Protein AF-A0A0C1EK94-F1 (afdb_monomer_lite)

Organism: NCBI:txid83552

Foldseek 3Di:
DPPPPVDDDDPFDDPDDDAADEAEDEQFAELDVVLCVVVVDPVCSVVQLQQHFYCVLSVVLVVLLSRDHSVVHHDYYHYSVVSVVVVVDPDPQNRGPHGPDHHHGDPPDD

Sequence (110 aa):
MWDELVRIRDGRGICRRRNCSNALWPKTVIATAALMAILKDPQAIESTTKHCRLPSIVADAAYEILLKDSRECTGHFFIDEDILRDKGVTDFSHYAVSPGNPLKEDFFLD

InterPro domains:
  IPR051935 Hydroxysteroid dehydrogenase-like protein 2 [PTHR42808] (20-110)

Secondary structure (DSSP, 8-state):
--SSTT-----S----SS----EEE-SB-B--HHHHHH--SHHHHHHHHTTSB-THHHHHHHHHHHTS-TTTS-S-EEEHHHHHHHTT----GGGBSSTTSPPPBPTT--

Radius of gyration: 18.57 Å; chains: 1; bounding box: 31×29×61 Å

Structure (mmCIF, N/CA/C/O backbone):
data_AF-A0A0C1EK94-F1
#
_entry.id   AF-A0A0C1EK94-F1
#
loop_
_atom_site.group_PDB
_atom_site.id
_atom_site.type_symbol
_atom_site.label_atom_id
_atom_site.label_alt_id
_atom_site.label_comp_id
_atom_site.label_asym_id
_atom_site.label_entity_id
_atom_site.label_seq_id
_atom_site.pdbx_PDB_ins_code
_atom_site.Cartn_x
_atom_site.Cartn_y
_atom_site.Cartn_z
_atom_site.occupancy
_atom_site.B_iso_or_equiv
_atom_site.auth_seq_id
_atom_site.auth_comp_id
_atom_site.auth_asym_id
_atom_site.auth_atom_id
_atom_site.pdbx_PDB_model_num
ATOM 1 N N . MET A 1 1 ? -18.829 -12.999 43.027 1.00 35.91 1 MET A N 1
ATOM 2 C CA . MET A 1 1 ? -17.353 -13.040 43.171 1.00 35.91 1 MET A CA 1
ATOM 3 C C . MET A 1 1 ? -16.655 -13.494 41.876 1.00 35.91 1 MET A C 1
ATOM 5 O O . MET A 1 1 ? -15.588 -14.081 41.932 1.00 35.91 1 MET A O 1
ATOM 9 N N . TRP A 1 2 ? -17.238 -13.203 40.704 1.00 28.30 2 TRP A N 1
ATOM 10 C CA . TRP A 1 2 ? -16.598 -13.372 39.386 1.00 28.30 2 TRP A CA 1
ATOM 11 C C . TRP A 1 2 ? -16.716 -12.101 38.514 1.00 28.30 2 TRP A C 1
ATOM 13 O O . TRP A 1 2 ? -16.090 -12.025 37.463 1.00 28.30 2 TRP A O 1
ATOM 23 N N . ASP A 1 3 ? -17.447 -11.076 38.974 1.00 35.28 3 ASP A N 1
ATOM 24 C CA . ASP A 1 3 ? -17.709 -9.834 38.225 1.00 35.28 3 ASP A CA 1
ATOM 25 C C . ASP A 1 3 ? -16.627 -8.749 38.382 1.00 35.28 3 ASP A C 1
ATOM 27 O O . ASP A 1 3 ? -16.638 -7.751 37.666 1.00 35.28 3 ASP A O 1
ATOM 31 N N . GLU A 1 4 ? -15.657 -8.933 39.283 1.00 32.81 4 GLU A N 1
ATOM 32 C CA . GLU A 1 4 ? -14.688 -7.883 39.647 1.00 32.81 4 GLU A CA 1
ATOM 33 C C . GLU A 1 4 ? -13.305 -8.027 38.987 1.00 32.81 4 GLU A C 1
ATOM 35 O O . GLU A 1 4 ? -12.495 -7.106 39.037 1.00 32.81 4 GLU A O 1
ATOM 40 N N . LEU A 1 5 ? -13.040 -9.137 38.287 1.00 31.89 5 LEU A N 1
ATOM 41 C CA . LEU A 1 5 ? -11.735 -9.423 37.663 1.00 31.89 5 LEU A CA 1
ATOM 42 C C . LEU A 1 5 ? -11.610 -8.977 36.192 1.00 31.89 5 LEU A C 1
ATOM 44 O O . LEU A 1 5 ? -10.570 -9.185 35.573 1.00 31.89 5 LEU A O 1
ATOM 48 N N . VAL A 1 6 ? -12.634 -8.330 35.620 1.00 42.97 6 VAL A N 1
ATOM 49 C CA . VAL A 1 6 ? -12.601 -7.805 34.232 1.00 42.97 6 VAL A CA 1
ATOM 50 C C . VAL A 1 6 ? -12.154 -6.335 34.170 1.00 42.97 6 VAL A C 1
ATOM 52 O O . VAL A 1 6 ? -12.027 -5.744 33.099 1.00 42.97 6 VAL A O 1
ATOM 55 N N . ARG A 1 7 ? -11.855 -5.725 35.317 1.00 38.53 7 ARG A N 1
ATOM 56 C CA . ARG A 1 7 ? -11.266 -4.389 35.398 1.00 38.53 7 ARG A CA 1
ATOM 57 C C . ARG A 1 7 ? -9.806 -4.535 35.791 1.00 38.53 7 ARG A C 1
ATOM 59 O O . ARG A 1 7 ? -9.559 -4.683 36.971 1.00 38.53 7 ARG A O 1
ATOM 66 N N . ILE A 1 8 ? -8.879 -4.518 34.829 1.00 38.50 8 ILE A N 1
ATOM 67 C CA . ILE A 1 8 ? -7.484 -4.031 34.948 1.00 38.50 8 ILE A CA 1
ATOM 68 C C . ILE A 1 8 ? -6.747 -4.320 33.618 1.00 38.50 8 ILE A C 1
ATOM 70 O O . ILE A 1 8 ? -6.564 -5.478 33.258 1.00 38.50 8 ILE A O 1
ATOM 74 N N . ARG A 1 9 ? -6.286 -3.236 32.959 1.00 41.94 9 ARG A N 1
ATOM 75 C CA . ARG A 1 9 ? -5.203 -3.126 31.941 1.00 41.94 9 ARG A CA 1
ATOM 76 C C . ARG A 1 9 ? -5.457 -3.810 30.580 1.00 41.94 9 ARG A C 1
ATOM 78 O O . ARG A 1 9 ? -5.736 -4.992 30.511 1.00 41.94 9 ARG A O 1
ATOM 85 N N . ASP A 1 10 ? -5.369 -3.160 29.426 1.00 42.91 10 ASP A N 1
ATOM 86 C CA . ASP A 1 10 ? -4.558 -2.023 28.996 1.00 42.91 10 ASP A CA 1
ATOM 87 C C . ASP A 1 10 ? -5.314 -1.315 27.849 1.00 42.91 10 ASP A C 1
ATOM 89 O O . ASP A 1 10 ? -5.958 -1.973 27.030 1.00 42.91 10 ASP A O 1
ATOM 93 N N . GLY A 1 11 ? -5.287 0.017 27.811 1.00 43.88 11 GLY A N 1
ATOM 94 C CA . GLY A 1 11 ? -6.034 0.868 26.871 1.00 43.88 11 GLY A CA 1
ATOM 95 C C . GLY A 1 11 ? -5.447 0.902 25.459 1.00 43.88 11 GLY A C 1
ATOM 96 O O . GLY A 1 11 ? -5.366 1.963 24.852 1.00 43.88 11 GLY A O 1
ATOM 97 N N . ARG A 1 12 ? -5.007 -0.246 24.943 1.00 47.34 12 ARG A N 1
ATOM 98 C CA . ARG A 1 12 ? -4.515 -0.405 23.573 1.00 47.34 12 ARG A CA 1
ATOM 99 C C . ARG A 1 12 ? -5.350 -1.482 22.907 1.00 47.34 12 ARG A C 1
ATOM 101 O O . ARG A 1 12 ? -5.318 -2.645 23.302 1.00 47.34 12 ARG A O 1
ATOM 108 N N . GLY A 1 13 ? -6.192 -1.035 21.981 1.00 52.41 13 GLY A N 1
ATOM 109 C CA . GLY A 1 13 ? -7.218 -1.832 21.332 1.00 52.41 13 GLY A CA 1
ATOM 110 C C . GLY A 1 13 ? -6.644 -3.080 20.674 1.00 52.41 13 GLY A C 1
ATOM 111 O O . GLY A 1 13 ? -6.002 -3.011 19.638 1.00 52.41 13 GLY A O 1
ATOM 112 N N . ILE A 1 14 ? -6.941 -4.235 21.259 1.00 51.97 14 ILE A N 1
ATOM 113 C CA . ILE A 1 14 ? -7.132 -5.472 20.512 1.00 51.97 14 ILE A CA 1
ATOM 114 C C . ILE A 1 14 ? -8.580 -5.864 20.784 1.00 51.97 14 ILE A C 1
ATOM 116 O O . ILE A 1 14 ? -8.957 -6.190 21.911 1.00 51.97 14 ILE A O 1
ATOM 120 N N . CYS A 1 15 ? -9.393 -5.677 19.744 1.00 52.00 15 CYS A N 1
ATOM 121 C CA . CYS A 1 15 ? -10.832 -5.899 19.627 1.00 52.00 15 CYS A CA 1
ATOM 122 C C . CYS A 1 15 ? -11.400 -6.897 20.659 1.00 52.00 15 CYS A C 1
ATOM 124 O O . CYS A 1 15 ? -11.270 -8.110 20.497 1.00 52.00 15 CYS A O 1
ATOM 126 N N . ARG A 1 16 ? -12.014 -6.402 21.750 1.00 50.25 16 ARG A N 1
ATOM 127 C CA . ARG A 1 16 ? -12.486 -7.272 22.846 1.00 50.25 16 ARG A CA 1
ATOM 128 C C . ARG A 1 16 ? -13.975 -7.604 22.848 1.00 50.25 16 ARG A C 1
ATOM 130 O O . ARG A 1 16 ? -14.284 -8.623 23.448 1.00 50.25 16 ARG A O 1
ATOM 137 N N . ARG A 1 17 ? -14.883 -6.860 22.185 1.00 52.94 17 ARG A N 1
ATOM 138 C CA . ARG A 1 17 ? -16.287 -7.277 21.895 1.00 52.94 17 ARG A CA 1
ATOM 139 C C . ARG A 1 17 ? -16.915 -6.427 20.764 1.00 52.94 17 ARG A C 1
ATOM 141 O O . ARG A 1 17 ? -17.115 -5.230 20.985 1.00 52.94 17 ARG A O 1
ATOM 148 N N . ARG A 1 18 ? -17.334 -7.107 19.674 1.00 61.28 18 ARG A N 1
ATOM 149 C CA . ARG A 1 18 ? -17.985 -6.694 18.391 1.00 61.28 18 ARG A CA 1
ATOM 150 C C . ARG A 1 18 ? -17.043 -6.760 17.175 1.00 61.28 18 ARG A C 1
ATOM 152 O O . ARG A 1 18 ? -15.979 -6.162 17.189 1.00 61.28 18 ARG A O 1
ATOM 159 N N . ASN A 1 19 ? -17.449 -7.515 16.149 1.00 73.88 19 ASN A N 1
ATOM 160 C CA . ASN A 1 19 ? -16.675 -7.737 14.923 1.00 73.88 19 ASN A CA 1
ATOM 161 C C . ASN A 1 19 ? -16.680 -6.481 14.048 1.00 73.88 19 ASN A C 1
ATOM 163 O O . ASN A 1 19 ? -17.738 -5.895 13.828 1.00 73.88 19 ASN A O 1
ATOM 167 N N . CYS A 1 20 ? -15.516 -6.132 13.513 1.00 81.31 20 CYS A N 1
ATOM 168 C CA . CYS A 1 20 ? -15.353 -5.123 12.479 1.00 81.31 20 CYS A CA 1
ATOM 169 C C . CYS A 1 20 ? -14.883 -5.825 11.199 1.00 81.31 20 CYS A C 1
ATOM 171 O O . CYS A 1 20 ? -14.086 -6.764 11.256 1.00 81.31 20 CYS A O 1
ATOM 173 N N . SER A 1 21 ? -15.410 -5.394 10.056 1.00 89.75 21 SER A N 1
ATOM 174 C CA . SER A 1 21 ? -15.004 -5.885 8.742 1.00 89.75 21 SER A CA 1
ATOM 175 C C . SER A 1 21 ? -14.771 -4.692 7.831 1.00 89.75 21 SER A C 1
ATOM 177 O O . SER A 1 21 ? -15.679 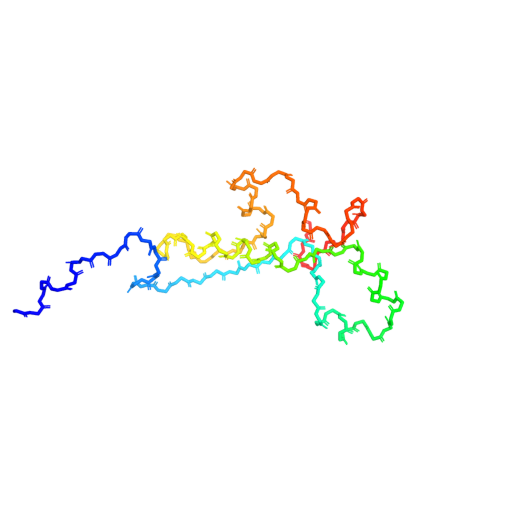-3.894 7.626 1.00 89.75 21 SER A O 1
ATOM 179 N N . ASN A 1 22 ? -13.552 -4.564 7.318 1.00 94.12 22 ASN A N 1
ATOM 180 C CA . ASN A 1 22 ? -13.156 -3.552 6.345 1.00 94.12 22 ASN A CA 1
ATOM 181 C C . ASN A 1 22 ? -12.336 -4.228 5.246 1.00 94.12 22 ASN A C 1
ATOM 183 O O . ASN A 1 22 ? -11.749 -5.289 5.471 1.00 94.12 22 ASN A O 1
ATOM 187 N N . ALA A 1 23 ? -12.265 -3.587 4.089 1.00 96.12 23 ALA A N 1
ATOM 188 C CA . ALA A 1 23 ? -11.329 -3.927 3.033 1.00 96.12 23 ALA A CA 1
ATOM 189 C C . ALA A 1 23 ? -10.203 -2.887 2.986 1.00 96.12 23 ALA A C 1
ATOM 191 O O . ALA A 1 23 ? -10.421 -1.711 3.277 1.00 96.12 23 ALA A O 1
ATOM 192 N N . LEU A 1 24 ? -9.007 -3.331 2.609 1.00 97.12 24 LEU A N 1
ATOM 193 C CA . LEU A 1 24 ? -7.854 -2.484 2.326 1.00 97.12 24 LEU A CA 1
ATOM 194 C C . LEU A 1 24 ? -7.319 -2.873 0.950 1.00 97.12 24 LEU A C 1
ATOM 196 O O . LEU A 1 24 ? -7.129 -4.061 0.683 1.00 97.12 24 LEU A O 1
ATOM 200 N N . TRP A 1 25 ? -7.082 -1.876 0.105 1.00 97.75 25 TRP A N 1
ATOM 201 C CA . TRP A 1 25 ? -6.579 -2.042 -1.250 1.00 97.75 25 TRP A CA 1
ATOM 202 C C . TRP A 1 25 ? -5.379 -1.121 -1.494 1.00 97.75 25 TRP A C 1
ATOM 204 O O . TRP A 1 25 ? -5.373 0.008 -0.998 1.00 97.75 25 TRP A O 1
ATOM 214 N N . PRO A 1 26 ? -4.342 -1.568 -2.216 1.00 97.19 26 PRO A N 1
ATOM 215 C CA . PRO A 1 26 ? -3.213 -0.707 -2.516 1.00 97.19 26 PRO A CA 1
ATOM 216 C C . PRO A 1 26 ? -3.520 0.235 -3.687 1.00 97.19 26 PRO A C 1
ATOM 218 O O . PRO A 1 26 ? -4.140 -0.164 -4.668 1.00 97.19 26 PRO A O 1
ATOM 221 N N . LYS A 1 27 ? -3.039 1.483 -3.631 1.00 96.81 27 LYS A N 1
ATOM 222 C CA . LYS A 1 27 ? -3.157 2.438 -4.752 1.00 96.81 27 LYS A CA 1
ATOM 223 C C . LYS A 1 27 ? -2.351 1.994 -5.980 1.00 96.81 27 LYS A C 1
ATOM 225 O O . LYS A 1 27 ? -2.674 2.343 -7.113 1.00 96.81 27 LYS A O 1
ATOM 230 N N . THR A 1 28 ? -1.274 1.243 -5.755 1.00 96.44 28 THR A N 1
ATOM 231 C CA . THR A 1 28 ? -0.289 0.846 -6.773 1.00 96.44 28 THR A CA 1
ATOM 232 C C . THR A 1 28 ? 0.056 -0.630 -6.667 1.00 96.44 28 THR A C 1
ATOM 234 O O . THR A 1 28 ? 0.001 -1.193 -5.576 1.00 96.44 28 THR A O 1
ATOM 237 N N . VAL A 1 29 ? 0.526 -1.234 -7.758 1.00 95.12 29 VAL A N 1
ATOM 238 C CA . VAL A 1 29 ? 0.954 -2.641 -7.766 1.00 95.12 29 VAL A CA 1
ATOM 239 C C . VAL A 1 29 ? 2.049 -2.894 -6.720 1.00 95.12 29 VAL A C 1
ATOM 241 O O . VAL A 1 29 ? 3.023 -2.142 -6.612 1.00 95.12 29 VAL A O 1
ATOM 244 N N . ILE A 1 30 ? 1.907 -3.987 -5.965 1.00 96.31 30 ILE A N 1
ATOM 245 C CA . ILE A 1 30 ? 2.844 -4.380 -4.906 1.00 96.31 30 ILE A CA 1
ATOM 246 C C . ILE A 1 30 ? 3.781 -5.492 -5.389 1.00 96.31 30 ILE A C 1
ATOM 248 O O . ILE A 1 30 ? 3.347 -6.544 -5.868 1.00 96.31 30 ILE A O 1
ATOM 252 N N . ALA A 1 31 ? 5.084 -5.284 -5.204 1.00 93.81 31 ALA A N 1
ATOM 253 C CA . ALA A 1 31 ? 6.129 -6.240 -5.548 1.00 93.81 31 ALA A CA 1
ATOM 254 C C . ALA A 1 31 ? 6.134 -7.430 -4.572 1.00 93.81 31 ALA A C 1
ATOM 256 O O . ALA A 1 31 ? 6.841 -7.441 -3.566 1.00 93.81 31 ALA A O 1
ATOM 257 N N . THR A 1 32 ? 5.326 -8.447 -4.871 1.00 91.38 32 THR A N 1
ATOM 258 C CA . THR A 1 32 ? 5.244 -9.699 -4.103 1.00 91.38 32 THR A CA 1
ATOM 259 C C . THR A 1 32 ? 5.700 -10.897 -4.933 1.00 91.38 32 THR A C 1
ATOM 261 O O . THR A 1 32 ? 5.753 -10.844 -6.162 1.00 91.38 32 THR A O 1
ATOM 264 N N . ALA A 1 33 ? 5.956 -12.032 -4.276 1.00 87.44 33 ALA A N 1
ATOM 265 C CA . ALA A 1 33 ? 6.221 -13.295 -4.969 1.00 87.44 33 ALA A CA 1
ATOM 266 C C . ALA A 1 33 ? 5.061 -13.725 -5.893 1.00 87.44 33 ALA A C 1
ATOM 268 O O . ALA A 1 33 ? 5.288 -14.382 -6.906 1.00 87.44 33 ALA A O 1
ATOM 269 N N . ALA A 1 34 ? 3.821 -13.322 -5.592 1.00 87.31 34 ALA A N 1
ATOM 270 C CA . ALA A 1 34 ? 2.675 -13.599 -6.454 1.00 87.31 34 ALA A CA 1
ATOM 271 C C . ALA A 1 34 ? 2.780 -12.874 -7.805 1.00 87.31 34 ALA A C 1
ATOM 273 O O . ALA A 1 34 ? 2.460 -13.460 -8.837 1.00 87.31 34 ALA A O 1
ATOM 274 N N . LEU A 1 35 ? 3.307 -11.643 -7.824 1.00 85.75 35 LEU A N 1
ATOM 275 C CA . LEU A 1 35 ? 3.577 -10.920 -9.068 1.00 85.75 35 LEU A CA 1
ATOM 276 C C . LEU A 1 35 ? 4.567 -11.696 -9.951 1.00 85.75 35 LEU A C 1
ATOM 278 O O . LEU A 1 35 ? 4.360 -11.799 -11.156 1.00 85.75 35 LEU A O 1
ATOM 282 N N . MET A 1 36 ? 5.587 -12.311 -9.346 1.00 83.50 36 MET A N 1
ATOM 283 C CA . MET A 1 36 ? 6.564 -13.157 -10.047 1.00 83.50 36 MET A CA 1
ATOM 284 C C . MET A 1 36 ? 5.942 -14.458 -10.571 1.00 83.50 36 MET A C 1
ATOM 286 O O . MET A 1 36 ? 6.318 -14.946 -11.628 1.00 83.50 36 MET A O 1
ATOM 290 N N . ALA A 1 37 ? 4.968 -15.024 -9.856 1.00 85.44 37 ALA A N 1
ATOM 291 C CA . ALA A 1 37 ? 4.254 -16.214 -10.317 1.00 85.44 37 ALA A CA 1
ATOM 292 C C . ALA A 1 37 ? 3.349 -15.922 -11.531 1.00 85.44 37 ALA A C 1
ATOM 294 O O . ALA A 1 37 ? 3.167 -16.785 -12.393 1.00 85.44 37 ALA A O 1
ATOM 295 N N . ILE A 1 38 ? 2.789 -14.708 -11.606 1.00 86.62 38 ILE A N 1
ATOM 296 C CA . ILE A 1 38 ? 1.964 -14.245 -12.731 1.00 86.62 38 ILE A CA 1
ATOM 297 C C . ILE A 1 38 ? 2.849 -13.880 -13.929 1.00 86.62 38 ILE A C 1
ATOM 299 O O . ILE A 1 38 ? 2.606 -14.329 -15.051 1.00 86.62 38 ILE A O 1
ATOM 303 N N . LEU A 1 39 ? 3.891 -13.081 -13.693 1.00 82.88 39 LEU A N 1
ATOM 304 C CA . LEU A 1 39 ? 4.855 -12.659 -14.702 1.00 82.88 39 LEU A CA 1
ATOM 305 C C . LEU A 1 39 ? 5.911 -13.753 -14.871 1.00 82.88 39 LEU A C 1
ATOM 307 O O . LEU A 1 39 ? 6.953 -13.732 -14.241 1.00 82.88 39 LEU A O 1
ATOM 311 N N . LYS A 1 40 ? 5.645 -14.743 -15.723 1.00 82.06 40 LYS A N 1
ATOM 312 C CA . LYS A 1 40 ? 6.555 -15.890 -15.921 1.00 82.06 40 LYS A CA 1
ATOM 313 C C . LYS A 1 40 ? 7.893 -15.528 -16.581 1.00 82.06 40 LYS A C 1
ATOM 315 O O . LYS A 1 40 ? 8.823 -16.327 -16.536 1.00 82.06 40 LYS A O 1
ATOM 320 N N . ASP A 1 41 ? 7.966 -14.368 -17.229 1.00 90.88 41 ASP A N 1
ATOM 321 C CA . ASP A 1 41 ? 9.159 -13.877 -17.917 1.00 90.88 41 ASP A CA 1
ATOM 322 C C . ASP A 1 41 ? 10.029 -13.027 -16.966 1.00 90.88 41 ASP A C 1
ATOM 324 O O . ASP A 1 41 ? 9.556 -11.990 -16.487 1.00 90.88 41 ASP A O 1
ATOM 328 N N . PRO A 1 42 ? 11.299 -13.410 -16.715 1.00 87.56 42 PRO A N 1
ATOM 329 C CA . PRO A 1 42 ? 12.229 -12.641 -15.888 1.00 87.56 42 PRO A CA 1
ATOM 330 C C . PRO A 1 42 ? 12.380 -11.174 -16.304 1.00 87.56 42 PRO A C 1
ATOM 332 O O . PRO A 1 42 ? 12.472 -10.304 -15.439 1.00 87.56 42 PRO A O 1
ATOM 335 N N . GLN A 1 43 ? 12.361 -10.882 -17.609 1.00 89.81 43 GLN A N 1
ATOM 336 C CA . GLN A 1 43 ? 12.502 -9.510 -18.108 1.00 89.81 43 GLN A CA 1
ATOM 337 C C . GLN A 1 43 ? 11.260 -8.680 -17.775 1.00 89.81 43 GLN A C 1
ATOM 339 O O . GLN A 1 43 ? 11.377 -7.534 -17.341 1.00 89.81 43 GLN A O 1
ATOM 344 N N . ALA A 1 44 ? 10.073 -9.281 -17.896 1.00 88.31 44 ALA A N 1
ATOM 345 C CA . ALA A 1 44 ? 8.815 -8.653 -17.507 1.00 88.31 44 ALA A CA 1
ATOM 346 C C . ALA A 1 44 ? 8.715 -8.430 -15.988 1.00 88.31 44 ALA A C 1
ATOM 348 O O . ALA A 1 44 ? 8.173 -7.408 -15.552 1.00 88.31 44 ALA A O 1
ATOM 349 N N . ILE A 1 45 ? 9.244 -9.358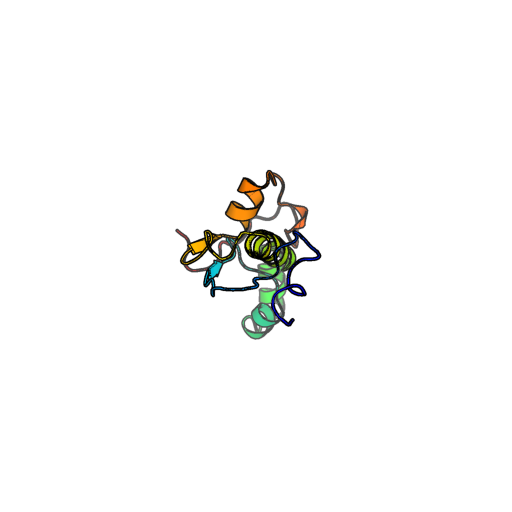 -15.175 1.00 89.00 45 ILE A N 1
ATOM 350 C CA . ILE A 1 45 ? 9.335 -9.191 -13.716 1.00 89.00 45 ILE A CA 1
ATOM 351 C C . ILE A 1 45 ? 10.177 -7.959 -13.399 1.00 89.00 45 ILE A C 1
ATOM 353 O O . ILE A 1 45 ? 9.700 -7.062 -12.705 1.00 89.00 45 ILE A O 1
ATOM 357 N N . GLU A 1 46 ? 11.404 -7.890 -13.914 1.00 88.12 46 GLU A N 1
ATOM 358 C CA . GLU A 1 46 ? 12.321 -6.779 -13.652 1.00 88.12 46 GLU A CA 1
ATOM 359 C C . GLU A 1 46 ? 11.729 -5.442 -14.118 1.00 88.12 46 GLU A C 1
ATOM 361 O O . GLU A 1 46 ? 11.666 -4.475 -13.350 1.00 88.12 46 GLU A O 1
ATOM 366 N N . SER A 1 47 ? 11.209 -5.399 -15.349 1.00 90.12 47 SER A N 1
ATOM 367 C CA . SER A 1 47 ? 10.647 -4.178 -15.920 1.00 90.12 47 SER A CA 1
ATOM 368 C C . SER A 1 47 ? 9.410 -3.690 -15.177 1.00 90.12 47 SER A C 1
ATOM 370 O O . SER A 1 47 ? 9.184 -2.488 -15.152 1.00 90.12 47 SER A O 1
ATOM 372 N N . THR A 1 48 ? 8.607 -4.581 -14.587 1.00 90.69 48 THR A N 1
ATOM 373 C CA . THR A 1 48 ? 7.395 -4.206 -13.837 1.00 90.69 48 THR A CA 1
ATOM 374 C C . THR A 1 48 ? 7.723 -3.831 -12.396 1.00 90.69 48 THR A C 1
ATOM 376 O O . THR A 1 48 ? 7.177 -2.868 -11.863 1.00 90.69 48 THR A O 1
ATOM 379 N N . THR A 1 49 ? 8.650 -4.554 -11.768 1.00 93.19 49 THR A N 1
ATOM 380 C CA . THR A 1 49 ? 8.965 -4.423 -10.339 1.00 93.19 49 THR A CA 1
ATOM 381 C C . THR A 1 49 ? 9.504 -3.035 -9.990 1.00 93.19 49 THR A C 1
ATOM 383 O O . THR A 1 49 ? 9.154 -2.493 -8.945 1.00 93.19 49 THR A O 1
ATOM 386 N N . LYS A 1 50 ? 10.263 -2.395 -10.891 1.00 94.75 50 LYS A N 1
ATOM 387 C CA . LYS A 1 50 ? 10.739 -1.008 -10.709 1.00 94.75 50 LYS A CA 1
ATOM 388 C C . LYS A 1 50 ? 9.619 0.044 -10.636 1.00 94.75 50 LYS A C 1
ATOM 390 O O . LYS A 1 50 ? 9.856 1.134 -10.130 1.00 94.75 50 LYS A O 1
ATOM 395 N N . HIS A 1 51 ? 8.418 -0.282 -11.119 1.00 95.62 51 HIS A N 1
ATOM 396 C CA . HIS A 1 51 ? 7.223 0.571 -11.073 1.00 95.62 51 HIS A CA 1
ATOM 397 C C . HIS A 1 51 ? 6.261 0.191 -9.934 1.00 95.62 51 HIS A C 1
ATOM 399 O O . HIS A 1 51 ? 5.141 0.695 -9.878 1.00 95.62 51 HIS A O 1
ATOM 405 N N . CYS A 1 52 ? 6.670 -0.722 -9.051 1.00 96.31 52 CYS A N 1
ATOM 406 C CA . CYS A 1 52 ? 5.858 -1.214 -7.944 1.00 96.31 52 CYS A CA 1
ATOM 407 C C . CYS A 1 52 ? 6.298 -0.606 -6.607 1.00 96.31 52 CYS A C 1
ATOM 409 O O . CYS A 1 52 ? 7.407 -0.075 -6.462 1.00 96.31 52 CYS A O 1
ATOM 411 N N . ARG A 1 53 ? 5.439 -0.759 -5.599 1.00 97.56 53 ARG A N 1
ATOM 412 C CA . ARG A 1 53 ? 5.781 -0.501 -4.200 1.00 97.56 53 ARG A CA 1
ATOM 413 C C . ARG A 1 53 ? 6.099 -1.770 -3.422 1.00 97.56 53 ARG A C 1
ATOM 415 O O . ARG A 1 53 ? 5.746 -2.882 -3.812 1.00 97.56 53 ARG A O 1
ATOM 422 N N . LEU A 1 54 ? 6.783 -1.579 -2.305 1.00 97.25 54 LEU A N 1
ATOM 423 C CA . LEU A 1 54 ? 7.093 -2.586 -1.311 1.00 97.25 54 LEU A CA 1
ATOM 424 C C . LEU A 1 54 ? 5.834 -2.950 -0.508 1.00 97.25 54 LEU A C 1
ATOM 426 O O . LEU A 1 54 ? 5.030 -2.067 -0.208 1.00 97.25 54 LEU A O 1
ATOM 430 N N . PRO A 1 55 ? 5.685 -4.215 -0.074 1.00 97.50 55 PRO A N 1
ATOM 431 C CA . PRO A 1 55 ? 4.550 -4.652 0.748 1.00 97.50 55 PRO A CA 1
ATOM 432 C C . PRO A 1 55 ? 4.378 -3.905 2.077 1.00 97.50 55 PRO A C 1
ATOM 434 O O . PRO A 1 55 ? 3.299 -3.947 2.6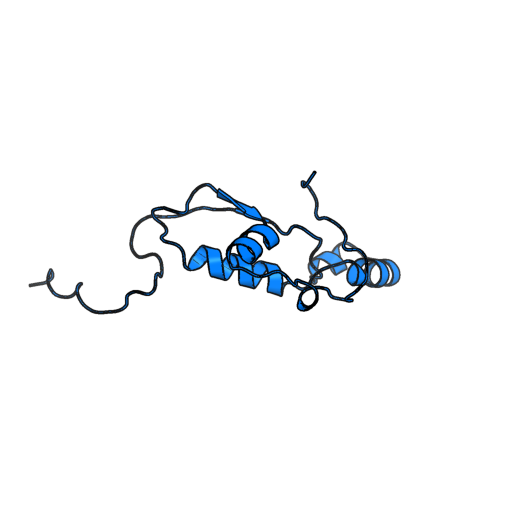64 1.00 97.50 55 PRO A O 1
ATOM 437 N N . SER A 1 56 ? 5.423 -3.225 2.557 1.00 97.88 56 SER A N 1
ATOM 438 C CA . SER A 1 56 ? 5.394 -2.460 3.805 1.00 97.88 56 SER A CA 1
ATOM 439 C C . SER A 1 56 ? 4.340 -1.352 3.811 1.00 97.88 56 SER A C 1
ATOM 441 O O . SER A 1 56 ? 3.774 -1.101 4.867 1.00 97.88 56 SER A O 1
ATOM 443 N N . ILE A 1 57 ? 3.995 -0.752 2.664 1.00 98.19 57 ILE A N 1
ATOM 444 C CA . ILE A 1 57 ? 2.959 0.296 2.618 1.00 98.19 57 ILE A CA 1
ATOM 445 C C . ILE A 1 57 ? 1.585 -0.230 3.054 1.00 98.19 57 ILE A C 1
ATOM 447 O O . ILE A 1 57 ? 0.896 0.391 3.861 1.00 98.19 57 ILE A O 1
ATOM 451 N N . VAL A 1 58 ? 1.219 -1.424 2.580 1.00 97.81 58 VAL A N 1
ATOM 452 C CA . VAL A 1 58 ? -0.048 -2.076 2.932 1.00 97.81 58 VAL A CA 1
ATOM 453 C C . VAL A 1 58 ? -0.014 -2.541 4.385 1.00 97.81 58 VAL A C 1
ATOM 455 O O . VAL A 1 58 ? -1.028 -2.468 5.075 1.00 97.81 58 VAL A O 1
ATOM 458 N N . ALA A 1 59 ? 1.147 -2.989 4.872 1.00 97.88 59 ALA A N 1
ATOM 459 C CA . ALA A 1 59 ? 1.320 -3.383 6.267 1.00 97.88 59 ALA A CA 1
ATOM 460 C C . ALA A 1 59 ? 1.131 -2.198 7.229 1.00 97.88 59 ALA A C 1
ATOM 462 O O . ALA A 1 59 ? 0.399 -2.328 8.210 1.00 97.88 59 ALA A O 1
ATOM 463 N N . ASP A 1 60 ? 1.722 -1.044 6.921 1.00 97.94 60 ASP A N 1
ATOM 464 C CA . ASP A 1 60 ? 1.602 0.165 7.738 1.00 97.94 60 ASP A CA 1
ATOM 465 C C . ASP A 1 60 ? 0.164 0.709 7.708 1.00 97.94 60 ASP A C 1
ATOM 467 O O . ASP A 1 60 ? -0.410 1.016 8.754 1.00 97.94 60 ASP A O 1
ATOM 471 N N . ALA A 1 61 ? -0.481 0.730 6.537 1.00 97.50 61 ALA A N 1
ATOM 472 C CA . ALA A 1 61 ? -1.890 1.108 6.432 1.00 97.50 61 ALA A CA 1
ATOM 473 C C . ALA A 1 61 ? -2.814 0.153 7.216 1.00 97.50 61 ALA A C 1
ATOM 475 O O . ALA A 1 61 ? -3.722 0.592 7.926 1.00 97.50 61 ALA A O 1
ATOM 476 N N . ALA A 1 62 ? -2.571 -1.160 7.140 1.00 96.31 62 ALA A N 1
ATOM 477 C CA . ALA A 1 62 ? -3.321 -2.149 7.909 1.00 96.31 62 ALA A CA 1
ATOM 478 C C . ALA A 1 62 ? -3.127 -1.960 9.418 1.00 96.31 62 ALA A C 1
ATOM 480 O O . ALA A 1 62 ? -4.096 -2.039 10.174 1.00 96.31 62 ALA A O 1
ATOM 481 N N . TYR A 1 63 ? -1.899 -1.674 9.856 1.00 96.06 63 TYR A N 1
ATOM 482 C CA . TYR A 1 63 ? -1.598 -1.382 11.253 1.00 96.06 63 TYR A CA 1
ATOM 483 C C . TYR A 1 63 ? -2.428 -0.198 11.765 1.00 96.06 63 TYR A C 1
ATOM 485 O O . TYR A 1 63 ? -3.080 -0.305 12.805 1.00 96.06 63 TYR A O 1
ATOM 493 N N . GLU A 1 64 ? -2.511 0.884 10.993 1.00 95.06 64 GLU A N 1
ATOM 494 C CA . GLU A 1 64 ? -3.317 2.054 11.351 1.00 95.06 64 GLU A CA 1
ATOM 495 C C . GLU A 1 64 ? -4.818 1.754 11.439 1.00 95.06 64 GLU A C 1
ATOM 497 O O . GLU A 1 64 ? -5.500 2.280 12.321 1.00 95.06 64 GLU A O 1
ATOM 502 N N . ILE A 1 65 ? -5.351 0.890 10.569 1.00 92.81 65 ILE A N 1
ATOM 503 C CA . ILE A 1 65 ? -6.752 0.448 10.640 1.00 92.81 65 ILE A CA 1
ATOM 504 C C . ILE A 1 65 ? -6.991 -0.392 11.900 1.00 92.81 65 ILE A C 1
ATOM 506 O O . ILE A 1 65 ? -7.999 -0.200 12.582 1.00 92.81 65 ILE A O 1
ATOM 510 N N . LEU A 1 66 ? -6.068 -1.299 12.227 1.00 91.56 66 LEU A N 1
ATOM 511 C CA . LEU A 1 66 ? -6.183 -2.210 13.370 1.00 91.56 66 LEU A CA 1
ATOM 512 C C . LEU A 1 66 ? -6.128 -1.495 14.726 1.00 91.56 66 LEU A C 1
ATOM 514 O O . LEU A 1 66 ? -6.657 -2.020 15.705 1.00 91.56 66 LEU A O 1
ATOM 518 N N . LEU A 1 67 ? -5.529 -0.303 14.789 1.00 90.81 67 LEU A N 1
ATOM 519 C CA . LEU A 1 67 ? -5.517 0.533 15.992 1.00 90.81 67 LEU A CA 1
ATOM 520 C C . LEU A 1 67 ? -6.839 1.280 16.244 1.00 90.81 67 LEU A C 1
ATOM 522 O O . LEU A 1 67 ? -7.040 1.791 17.349 1.00 90.81 67 LEU A O 1
ATOM 526 N N . LYS A 1 68 ? -7.735 1.375 15.252 1.00 87.00 68 LYS A N 1
ATOM 527 C CA . LYS A 1 68 ? -9.023 2.076 15.394 1.00 87.00 68 LYS A CA 1
ATOM 528 C C . LYS A 1 68 ? -10.004 1.275 16.256 1.00 87.00 68 LYS A C 1
ATOM 530 O O . LYS A 1 68 ? -9.939 0.047 16.329 1.00 87.00 68 LYS A O 1
ATOM 535 N N . ASP A 1 69 ? -10.965 1.960 16.885 1.00 85.62 69 ASP A N 1
ATOM 536 C CA . ASP A 1 69 ? -12.040 1.260 17.593 1.00 85.62 69 ASP A CA 1
ATOM 537 C C . ASP A 1 69 ? -12.921 0.497 16.589 1.00 85.62 69 ASP A C 1
ATOM 539 O O . ASP A 1 69 ? -13.590 1.073 15.729 1.00 85.62 69 ASP A O 1
ATOM 543 N N . SER A 1 70 ? -12.951 -0.826 16.746 1.00 83.62 70 SER A N 1
ATOM 544 C CA . SER A 1 70 ? -13.811 -1.769 16.021 1.00 83.62 70 SER A CA 1
ATOM 545 C C . SER A 1 70 ? -15.300 -1.398 15.975 1.00 83.62 70 SER A C 1
ATOM 547 O O . SER A 1 70 ? -16.019 -1.865 15.097 1.00 83.62 70 SER A O 1
ATOM 549 N N . ARG A 1 71 ? -15.789 -0.591 16.923 1.00 82.44 71 ARG A N 1
ATOM 550 C CA . ARG A 1 71 ? -17.195 -0.167 16.990 1.00 82.44 71 ARG A CA 1
ATOM 551 C C . ARG A 1 71 ? -17.528 0.972 16.039 1.00 82.44 71 ARG A C 1
ATOM 553 O O . ARG A 1 71 ? -18.694 1.124 15.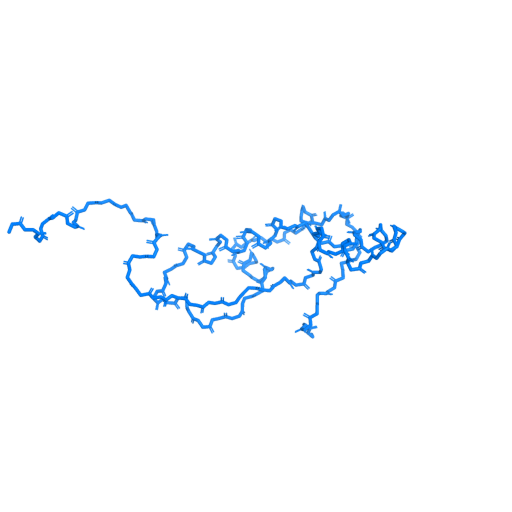691 1.00 82.44 71 ARG A O 1
ATOM 560 N N . GLU A 1 72 ? -16.525 1.749 15.655 1.00 83.81 72 GLU A N 1
ATOM 561 C CA . GLU A 1 72 ? -16.678 2.949 14.830 1.00 83.81 72 GLU A CA 1
ATOM 562 C C . GLU A 1 72 ? -16.110 2.734 13.423 1.00 83.81 72 GLU A C 1
ATOM 564 O O . GLU A 1 72 ? -16.612 3.290 12.453 1.00 83.81 72 GLU A O 1
ATOM 569 N N . CYS A 1 73 ? -15.097 1.874 13.292 1.00 86.50 73 CYS A N 1
ATOM 570 C CA . CYS A 1 73 ? -14.410 1.605 12.036 1.00 86.50 73 CYS A CA 1
ATOM 571 C C . CYS A 1 73 ? -14.831 0.246 11.459 1.00 86.50 73 CYS A C 1
ATOM 573 O O . CYS A 1 73 ? -14.129 -0.745 11.641 1.00 86.50 73 CYS A O 1
ATOM 575 N N . THR A 1 74 ? -15.978 0.167 10.782 1.00 89.06 74 THR A N 1
ATOM 576 C CA . THR A 1 74 ? -16.447 -1.056 10.096 1.00 89.06 74 THR A CA 1
ATOM 577 C C . THR A 1 74 ? -17.214 -0.717 8.817 1.00 89.06 74 THR A C 1
ATOM 579 O O . THR A 1 74 ? -17.876 0.312 8.758 1.00 89.06 74 THR A O 1
ATOM 582 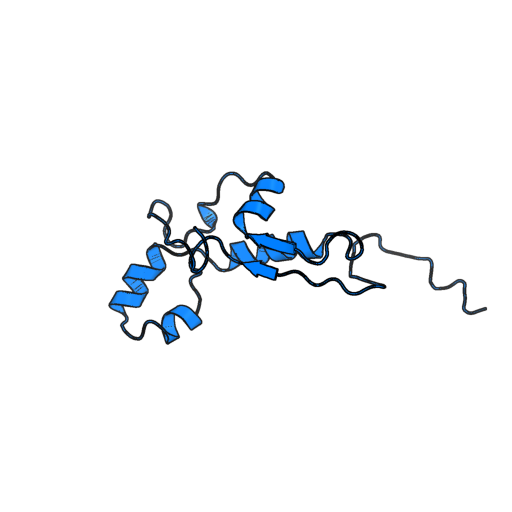N N . GLY A 1 75 ? -17.146 -1.569 7.793 1.00 90.75 75 GLY A N 1
ATOM 583 C CA . GLY A 1 75 ? -17.833 -1.403 6.506 1.00 90.75 75 GLY A CA 1
ATOM 584 C C . GLY A 1 75 ? -17.129 -0.479 5.509 1.00 90.75 75 GLY A C 1
ATOM 585 O O . GLY A 1 75 ? -17.778 0.019 4.595 1.00 90.75 75 GLY A O 1
ATOM 586 N N . HIS A 1 76 ? -15.833 -0.220 5.690 1.00 93.56 76 HIS A N 1
ATOM 587 C CA . HIS A 1 76 ? -15.069 0.714 4.861 1.00 93.56 76 HIS A CA 1
ATOM 588 C C . HIS A 1 76 ? -14.217 -0.018 3.819 1.00 93.56 76 HIS A C 1
ATOM 590 O O . HIS A 1 76 ? -13.758 -1.140 4.050 1.00 93.56 76 HIS A O 1
ATOM 596 N N . PHE A 1 77 ? -13.965 0.662 2.701 1.00 95.06 77 PHE A N 1
ATOM 597 C CA . PHE A 1 77 ? -12.992 0.276 1.682 1.00 95.06 77 PHE A CA 1
ATOM 598 C C . PHE A 1 77 ? -11.872 1.309 1.701 1.00 95.06 77 PHE A C 1
ATOM 600 O O . PHE A 1 77 ? -12.067 2.446 1.280 1.00 95.06 77 PHE A O 1
ATOM 607 N N . PHE A 1 78 ? -10.732 0.933 2.264 1.00 96.62 78 PHE A N 1
ATOM 608 C CA . PHE A 1 78 ? -9.594 1.823 2.429 1.00 96.62 78 PHE A CA 1
ATOM 609 C C . PHE A 1 78 ? -8.593 1.668 1.295 1.00 96.62 78 PHE A C 1
ATOM 611 O O . PHE A 1 78 ? -8.370 0.558 0.810 1.00 96.62 78 PHE A O 1
ATOM 618 N N . ILE A 1 79 ? -7.941 2.778 0.958 1.00 97.44 79 ILE A N 1
ATOM 619 C CA . ILE A 1 79 ? -6.730 2.802 0.146 1.00 97.44 79 ILE A CA 1
ATOM 620 C C . ILE A 1 79 ? -5.532 3.038 1.068 1.00 97.44 79 ILE A C 1
ATOM 622 O O . ILE A 1 79 ? -5.604 3.846 1.996 1.00 97.44 79 ILE A O 1
ATOM 626 N N . ASP A 1 80 ? -4.443 2.310 0.835 1.00 97.62 80 ASP A N 1
ATOM 627 C CA . ASP A 1 80 ? -3.221 2.381 1.642 1.00 97.62 80 ASP A CA 1
ATOM 628 C C . ASP A 1 80 ? -2.646 3.804 1.761 1.00 97.62 80 ASP A C 1
ATOM 630 O O . ASP A 1 80 ? -2.393 4.275 2.871 1.00 97.62 80 ASP A O 1
ATOM 634 N N . GLU A 1 81 ? -2.496 4.516 0.642 1.00 96.88 81 GLU A N 1
ATOM 635 C CA . GLU A 1 81 ? -2.027 5.901 0.622 1.00 96.88 81 GLU A CA 1
ATOM 636 C C . GLU A 1 81 ? -2.938 6.836 1.407 1.00 96.88 81 GLU A C 1
ATOM 638 O O . GLU A 1 81 ? -2.429 7.655 2.165 1.00 96.88 81 GLU A O 1
ATOM 643 N N . ASP A 1 82 ? -4.257 6.723 1.251 1.00 96.94 82 ASP A N 1
ATOM 644 C CA . ASP A 1 82 ? -5.206 7.641 1.887 1.00 96.94 82 ASP A CA 1
ATOM 645 C C . ASP A 1 82 ? -5.137 7.517 3.413 1.00 96.94 82 ASP A C 1
ATOM 647 O O . ASP A 1 82 ? -5.032 8.520 4.118 1.00 96.94 82 ASP A O 1
ATOM 651 N N . ILE A 1 83 ? -5.067 6.283 3.927 1.00 96.94 83 ILE A N 1
ATOM 652 C CA . ILE A 1 83 ? -4.869 6.024 5.360 1.00 96.94 83 ILE A CA 1
ATOM 653 C C . ILE A 1 83 ? -3.576 6.663 5.877 1.00 96.94 83 ILE A C 1
ATOM 655 O O . ILE A 1 83 ? -3.562 7.248 6.962 1.00 96.94 83 ILE A O 1
ATOM 659 N N . LEU A 1 84 ? -2.482 6.543 5.125 1.00 97.56 84 LEU A N 1
ATOM 660 C CA . LEU A 1 84 ? -1.182 7.072 5.532 1.00 97.56 84 LEU A CA 1
ATOM 661 C C . LEU A 1 84 ? -1.118 8.603 5.391 1.00 97.56 84 LEU A C 1
ATOM 663 O O . LEU A 1 84 ? -0.539 9.271 6.250 1.00 97.56 84 LEU A O 1
ATOM 667 N N . ARG A 1 85 ? -1.767 9.183 4.374 1.00 97.56 85 ARG A N 1
ATOM 668 C CA . ARG A 1 85 ? -1.913 10.639 4.205 1.00 97.56 85 ARG A CA 1
ATOM 669 C C . ARG A 1 85 ? -2.716 11.255 5.342 1.00 97.56 85 ARG A C 1
ATOM 671 O O . ARG A 1 85 ? -2.285 12.268 5.888 1.00 97.56 85 ARG A O 1
ATOM 678 N N . ASP A 1 86 ? -3.797 10.607 5.770 1.00 95.31 86 ASP A N 1
ATOM 679 C CA . ASP A 1 86 ? -4.582 11.017 6.944 1.00 95.31 86 ASP A CA 1
ATOM 680 C C . ASP A 1 86 ? -3.744 11.028 8.234 1.00 95.31 86 ASP A C 1
ATOM 682 O O . ASP A 1 86 ? -4.039 11.761 9.181 1.00 95.31 86 ASP A O 1
ATOM 686 N N . LYS A 1 87 ? -2.665 10.237 8.279 1.00 93.75 87 LYS A N 1
ATOM 687 C CA . LYS A 1 87 ? -1.689 10.204 9.379 1.00 93.75 87 LYS A CA 1
ATOM 688 C C . LYS A 1 87 ? -0.539 11.195 9.215 1.00 93.75 87 LYS A C 1
ATOM 690 O O . LYS A 1 87 ? 0.339 11.256 10.073 1.00 93.75 87 LYS A O 1
ATOM 695 N N . GLY A 1 88 ? -0.561 11.997 8.155 1.00 96.06 88 GLY A N 1
ATOM 696 C CA . GLY A 1 88 ? 0.440 13.018 7.866 1.00 96.06 88 GLY A CA 1
ATOM 697 C C . GLY A 1 88 ? 1.640 12.514 7.067 1.00 96.06 88 GLY A C 1
ATOM 698 O O . GLY A 1 88 ? 2.607 13.259 6.917 1.00 96.06 88 GLY A O 1
ATOM 699 N N . VAL A 1 89 ? 1.607 11.286 6.535 1.00 97.25 89 VAL A N 1
ATOM 700 C CA . VAL A 1 89 ? 2.642 10.812 5.609 1.00 97.25 89 VAL A CA 1
ATOM 701 C C . VAL A 1 89 ? 2.480 11.544 4.279 1.00 97.25 89 VAL A C 1
ATOM 703 O O . VAL A 1 89 ? 1.454 11.446 3.608 1.00 97.25 89 VAL A O 1
ATOM 706 N N . THR A 1 90 ? 3.502 12.301 3.896 1.00 95.88 90 THR A N 1
ATOM 707 C CA . THR A 1 90 ? 3.520 13.073 2.645 1.00 95.88 90 THR A CA 1
ATOM 708 C C . THR A 1 90 ? 4.518 12.524 1.634 1.00 95.88 90 THR A C 1
ATOM 710 O O . THR A 1 90 ? 4.289 12.647 0.431 1.00 95.88 90 THR A O 1
ATOM 713 N N . ASP A 1 91 ? 5.586 11.886 2.115 1.00 96.25 91 ASP A N 1
ATOM 714 C CA . ASP A 1 91 ? 6.585 11.209 1.298 1.00 96.25 91 ASP A CA 1
ATOM 715 C C . ASP A 1 91 ? 6.370 9.691 1.333 1.00 96.25 91 ASP A C 1
ATOM 717 O O . ASP A 1 91 ? 6.369 9.069 2.393 1.00 96.25 91 ASP A O 1
ATOM 721 N N . PHE A 1 92 ? 6.186 9.111 0.148 1.00 96.81 92 PHE A N 1
ATOM 722 C CA . PHE A 1 92 ? 5.991 7.676 -0.070 1.00 96.81 92 PHE A CA 1
ATOM 723 C C . PHE A 1 92 ? 7.174 7.038 -0.809 1.00 96.81 92 PHE A C 1
ATOM 725 O O . PHE A 1 92 ? 7.099 5.873 -1.209 1.00 96.81 92 PHE A O 1
ATOM 732 N N . SER A 1 93 ? 8.251 7.792 -1.045 1.00 95.81 93 SER A N 1
ATOM 733 C CA . SER A 1 93 ? 9.395 7.348 -1.841 1.00 95.81 93 SER A CA 1
ATOM 734 C C . SER A 1 93 ? 10.079 6.117 -1.247 1.00 95.81 93 SER A C 1
ATOM 736 O O . SER A 1 93 ? 10.510 5.247 -2.001 1.00 95.81 93 SER A O 1
ATOM 738 N N . HIS A 1 94 ? 10.094 5.971 0.082 1.00 95.81 94 HIS A N 1
ATOM 739 C CA . HIS A 1 94 ? 10.655 4.804 0.773 1.00 95.81 94 HIS A CA 1
ATOM 740 C C . HIS A 1 94 ? 9.840 3.524 0.580 1.00 95.81 94 HIS A C 1
ATOM 742 O O . HIS A 1 94 ? 10.363 2.435 0.806 1.00 95.81 94 HIS A O 1
ATOM 748 N N . TYR A 1 95 ? 8.584 3.630 0.142 1.00 97.62 95 TYR A N 1
ATOM 749 C CA . TYR A 1 95 ? 7.794 2.472 -0.262 1.00 97.62 95 TYR A CA 1
ATOM 750 C C . TYR A 1 95 ? 8.011 2.095 -1.726 1.00 97.62 95 TYR A C 1
ATOM 752 O O . TYR A 1 95 ? 7.577 1.021 -2.123 1.00 97.62 95 TYR A O 1
ATOM 760 N N . ALA A 1 96 ? 8.644 2.925 -2.557 1.00 97.25 96 ALA A N 1
ATOM 761 C CA . ALA A 1 96 ? 8.915 2.562 -3.944 1.00 97.25 96 ALA A CA 1
ATOM 762 C C . ALA A 1 96 ? 10.078 1.564 -4.022 1.00 97.25 96 ALA A C 1
ATOM 764 O O . ALA A 1 96 ? 11.114 1.758 -3.392 1.00 97.25 96 ALA A O 1
ATOM 765 N N . VAL A 1 97 ? 9.943 0.522 -4.851 1.00 96.19 97 VAL A N 1
ATOM 766 C CA . VAL A 1 97 ? 11.063 -0.403 -5.104 1.00 96.19 97 VAL A CA 1
ATOM 767 C C . VAL A 1 97 ? 12.226 0.320 -5.790 1.00 96.19 97 VAL A C 1
ATOM 769 O O . VAL A 1 97 ? 13.388 0.054 -5.495 1.00 96.19 97 VAL A O 1
ATOM 772 N N . SER A 1 98 ? 11.921 1.251 -6.698 1.00 95.69 98 SER A N 1
ATOM 773 C CA . SER A 1 98 ? 12.911 2.095 -7.366 1.00 95.69 98 SER A CA 1
ATOM 774 C C . SER A 1 98 ? 12.450 3.560 -7.351 1.00 95.69 98 SER A C 1
ATOM 776 O O . SER A 1 98 ? 11.706 3.978 -8.247 1.00 95.69 98 SER A O 1
ATOM 778 N N . PRO A 1 99 ? 12.848 4.347 -6.329 1.00 93.81 99 PRO A N 1
ATOM 779 C CA . PRO A 1 99 ? 12.431 5.740 -6.182 1.00 93.81 99 PRO A CA 1
ATOM 780 C C . PRO A 1 99 ? 12.705 6.577 -7.438 1.00 93.81 99 PRO A C 1
ATOM 782 O O . PRO A 1 99 ? 13.749 6.445 -8.073 1.00 93.81 99 PRO A O 1
ATOM 785 N N . GLY A 1 100 ? 11.755 7.443 -7.798 1.00 92.00 100 GLY A N 1
ATOM 786 C CA . GLY A 1 100 ? 11.833 8.299 -8.988 1.00 92.00 100 GLY A CA 1
ATOM 787 C C . GLY A 1 100 ? 11.262 7.685 -10.272 1.00 92.00 100 GLY A C 1
ATOM 788 O O . GLY A 1 100 ? 11.058 8.413 -11.242 1.00 92.00 100 GLY A O 1
ATOM 789 N N . ASN A 1 101 ? 10.942 6.387 -10.293 1.00 93.38 101 ASN A N 1
ATOM 790 C CA . ASN A 1 101 ? 10.193 5.791 -11.402 1.00 93.38 101 ASN A CA 1
ATOM 791 C C . ASN A 1 101 ? 8.689 6.084 -11.266 1.00 93.38 101 ASN A C 1
ATOM 793 O O . ASN A 1 101 ? 8.175 6.103 -10.144 1.00 93.38 101 ASN A O 1
ATOM 797 N N . PRO A 1 102 ? 7.958 6.262 -12.384 1.00 94.75 102 PRO A N 1
ATOM 798 C CA . PRO A 1 102 ? 6.504 6.354 -12.333 1.00 94.75 102 PRO A CA 1
ATOM 799 C C . PRO A 1 102 ? 5.932 5.044 -11.788 1.00 94.75 102 PRO A C 1
ATOM 801 O O . PRO A 1 102 ? 6.370 3.966 -12.191 1.00 94.75 102 PRO A O 1
ATOM 804 N N . LEU A 1 103 ? 4.976 5.126 -10.868 1.00 96.12 103 LEU A N 1
ATOM 805 C CA . LEU A 1 103 ? 4.346 3.943 -10.290 1.00 96.12 103 LEU A CA 1
ATOM 806 C C . LEU A 1 103 ? 3.195 3.462 -11.171 1.00 96.12 103 LEU A C 1
ATOM 808 O O . LEU A 1 103 ? 2.516 4.258 -11.816 1.00 96.12 103 LEU A O 1
ATOM 812 N N . LYS A 1 104 ? 2.981 2.148 -11.187 1.00 93.06 104 LYS A N 1
ATOM 813 C CA . LYS A 1 104 ? 1.836 1.541 -11.860 1.00 93.06 104 LYS A CA 1
ATOM 814 C C . LYS A 1 104 ? 0.663 1.477 -10.889 1.00 93.06 104 LYS A C 1
ATOM 816 O O . LYS A 1 104 ? 0.776 0.836 -9.843 1.00 93.06 104 LYS A O 1
ATOM 821 N N . GLU A 1 105 ? -0.437 2.133 -11.240 1.00 94.31 105 GLU A N 1
ATOM 822 C CA . GLU A 1 105 ? -1.685 2.040 -10.479 1.00 94.31 105 GLU A CA 1
ATOM 823 C C . GLU A 1 105 ? -2.184 0.596 -10.440 1.00 94.31 105 GLU A C 1
ATOM 825 O O . GLU A 1 105 ? -1.972 -0.175 -11.386 1.00 94.31 105 GLU A O 1
ATOM 830 N N . ASP A 1 106 ? -2.770 0.218 -9.304 1.00 90.62 106 ASP A N 1
ATOM 831 C CA . ASP A 1 106 ? -3.353 -1.110 -9.165 1.00 90.62 106 ASP A CA 1
ATOM 832 C C . ASP A 1 106 ? -4.718 -1.186 -9.853 1.00 90.62 106 ASP A C 1
ATOM 834 O O . ASP A 1 106 ? -5.335 -0.182 -10.212 1.00 90.62 106 ASP A O 1
ATOM 838 N N . PHE A 1 10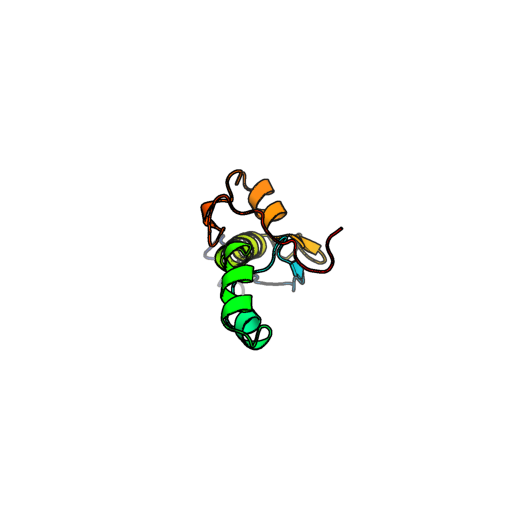7 ? -5.190 -2.408 -10.054 1.00 87.62 107 PHE A N 1
ATOM 839 C CA . PHE A 1 107 ? -6.480 -2.654 -10.672 1.00 87.62 107 PHE A CA 1
ATOM 840 C C . PHE A 1 107 ? -7.630 -2.049 -9.852 1.00 87.62 107 PHE A C 1
ATOM 842 O O . PHE A 1 107 ? -7.580 -2.013 -8.621 1.00 87.62 107 PHE A O 1
ATOM 849 N N . PHE A 1 108 ? -8.703 -1.670 -10.557 1.00 87.25 108 PHE A N 1
ATOM 850 C CA . PHE A 1 108 ? -9.987 -1.209 -9.999 1.00 87.25 108 PHE A CA 1
ATOM 851 C C . PHE A 1 108 ? -9.984 0.192 -9.374 1.00 87.25 108 PHE A C 1
ATOM 853 O O . PHE A 1 108 ? -10.900 0.522 -8.621 1.00 87.25 108 PHE A O 1
ATOM 860 N N . LEU A 1 109 ? -8.980 1.005 -9.696 1.00 83.44 109 LEU A N 1
ATOM 861 C CA . LEU A 1 109 ? -8.900 2.412 -9.323 1.00 83.44 109 LEU A CA 1
ATOM 862 C C . LEU A 1 109 ? -8.956 3.254 -10.603 1.00 83.44 109 LEU A C 1
ATOM 864 O O . LEU A 1 109 ? -8.229 2.949 -11.548 1.00 83.44 109 LEU A O 1
ATOM 868 N N . ASP A 1 110 ? -9.816 4.275 -10.604 1.00 65.81 110 ASP A N 1
ATOM 869 C CA . ASP A 1 110 ? -10.018 5.242 -11.696 1.00 65.81 110 ASP A CA 1
ATOM 870 C C . ASP A 1 110 ? -9.609 6.660 -11.256 1.00 65.81 110 ASP A C 1
ATOM 872 O O . ASP A 1 110 ? -9.735 6.969 -10.041 1.00 65.81 110 ASP A O 1
#

pLDDT: mean 84.3, std 19.18, range [28.3, 98.19]